Protein AF-A0A4Q3V605-F1 (afdb_monomer_lite)

pLDDT: mean 92.88, std 12.18, range [40.0, 98.81]

Secondary structure (DSSP, 8-state):
--HHHHHHHHHHHHHHGGGSTT---HHHHHHHHHHHHHHHHHH-TT-HHHHHHHHHHHHHHHHHS-HHHHHHHHHHHHHHHHHHHHH-TT-HHHHHHHHHHHHHHHHH--HHHHHHHHHHHHHHHHHH----------

Structure (mmCIF, N/CA/C/O backbone):
data_AF-A0A4Q3V605-F1
#
_entry.id   AF-A0A4Q3V605-F1
#
loop_
_atom_site.group_PDB
_atom_site.id
_atom_site.type_symbol
_atom_site.label_atom_id
_atom_site.label_alt_id
_atom_site.label_comp_id
_atom_site.label_asym_id
_atom_site.label_entity_id
_atom_site.label_seq_id
_atom_site.pdbx_PDB_ins_code
_atom_site.Cartn_x
_atom_site.Cartn_y
_atom_site.Cartn_z
_atom_site.occupancy
_atom_site.B_iso_or_equiv
_ato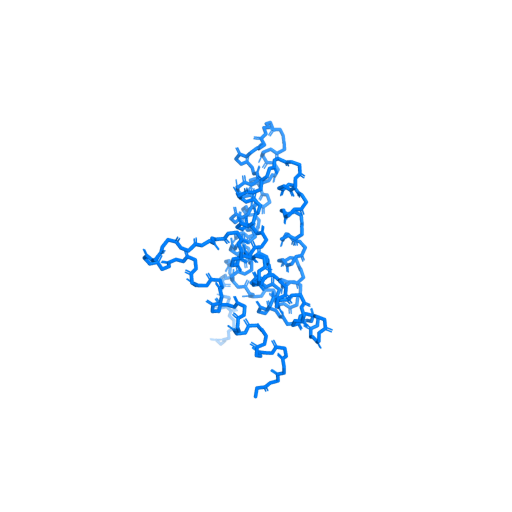m_site.auth_seq_id
_atom_site.auth_comp_id
_atom_site.auth_asym_id
_atom_site.auth_atom_id
_atom_site.pdbx_PDB_model_num
ATOM 1 N N . MET A 1 1 ? 12.444 -11.284 -19.330 1.00 84.31 1 MET A N 1
ATOM 2 C CA . MET A 1 1 ? 11.813 -10.321 -18.411 1.00 84.31 1 MET A CA 1
ATOM 3 C C . MET A 1 1 ? 11.096 -9.301 -19.269 1.00 84.31 1 MET A C 1
ATOM 5 O O . MET A 1 1 ? 11.720 -8.746 -20.164 1.00 84.31 1 MET A O 1
ATOM 9 N N . SER A 1 2 ? 9.790 -9.161 -19.087 1.00 96.75 2 SER A N 1
ATOM 10 C CA . SER A 1 2 ? 8.988 -8.126 -19.739 1.00 96.75 2 SER A CA 1
ATOM 11 C C . SER A 1 2 ? 9.250 -6.756 -19.104 1.00 96.75 2 SER A C 1
ATOM 13 O O . SER A 1 2 ? 9.810 -6.664 -18.012 1.00 96.75 2 SER A O 1
ATOM 15 N N . GLU A 1 3 ? 8.844 -5.684 -19.782 1.00 97.56 3 GLU A N 1
ATOM 16 C CA . GLU A 1 3 ? 9.129 -4.321 -19.322 1.00 97.56 3 GLU A CA 1
ATOM 17 C C . GLU A 1 3 ? 8.476 -3.993 -17.971 1.00 97.56 3 GLU A C 1
ATOM 19 O O . GLU A 1 3 ? 9.128 -3.428 -17.097 1.00 97.56 3 GLU A O 1
ATOM 24 N N . HIS A 1 4 ? 7.226 -4.418 -17.744 1.00 98.00 4 HIS A N 1
ATOM 25 C CA . HIS A 1 4 ? 6.566 -4.195 -16.453 1.00 98.00 4 HIS A CA 1
ATOM 26 C C . HIS A 1 4 ? 7.289 -4.913 -15.298 1.00 98.00 4 HIS A C 1
ATOM 28 O O . HIS A 1 4 ? 7.418 -4.354 -14.212 1.00 98.00 4 HIS A O 1
ATOM 34 N N . GLU A 1 5 ? 7.822 -6.120 -15.532 1.00 98.00 5 GLU A N 1
ATOM 35 C CA . GLU A 1 5 ? 8.593 -6.863 -14.526 1.00 98.00 5 GLU A CA 1
ATOM 36 C C . GLU A 1 5 ? 9.925 -6.177 -14.213 1.00 98.00 5 GLU A C 1
ATOM 38 O O . GLU A 1 5 ? 10.336 -6.156 -13.053 1.00 98.00 5 GLU A O 1
ATOM 43 N N . ARG A 1 6 ? 10.581 -5.598 -15.230 1.00 98.50 6 ARG A N 1
ATOM 44 C CA . ARG A 1 6 ? 11.811 -4.814 -15.061 1.00 98.50 6 ARG A CA 1
ATOM 45 C C . ARG A 1 6 ? 11.544 -3.559 -14.234 1.00 98.50 6 ARG A C 1
ATOM 47 O O . ARG A 1 6 ? 12.219 -3.341 -13.233 1.00 98.50 6 ARG A O 1
ATOM 54 N N . LEU A 1 7 ? 10.534 -2.774 -14.614 1.00 98.62 7 LEU A N 1
ATOM 55 C CA . LEU A 1 7 ? 10.136 -1.555 -13.902 1.00 98.62 7 LEU A CA 1
ATOM 56 C C . LEU A 1 7 ? 9.766 -1.846 -12.446 1.00 98.62 7 LEU A C 1
ATOM 58 O O . LEU A 1 7 ? 10.218 -1.145 -11.542 1.00 98.62 7 LEU A O 1
ATOM 62 N N . ARG A 1 8 ? 9.009 -2.922 -12.203 1.00 98.44 8 ARG A N 1
ATOM 63 C CA . ARG A 1 8 ? 8.704 -3.390 -10.849 1.00 98.44 8 ARG A CA 1
ATOM 64 C C . ARG A 1 8 ? 9.972 -3.735 -10.071 1.00 98.44 8 ARG A C 1
ATOM 66 O O . ARG A 1 8 ? 10.127 -3.268 -8.948 1.00 98.44 8 ARG A O 1
ATOM 73 N N . ALA A 1 9 ? 10.867 -4.542 -10.639 1.00 98.50 9 ALA A N 1
ATOM 74 C CA . ALA A 1 9 ? 12.103 -4.941 -9.965 1.00 98.50 9 ALA A CA 1
ATOM 75 C C . ALA A 1 9 ? 12.973 -3.724 -9.609 1.00 98.50 9 ALA A C 1
ATOM 77 O O . ALA A 1 9 ? 13.485 -3.629 -8.496 1.00 98.50 9 ALA A O 1
ATOM 78 N N . GLU A 1 10 ? 13.079 -2.755 -10.517 1.00 98.44 10 GLU A N 1
ATOM 79 C CA . GLU A 1 10 ? 13.777 -1.495 -10.261 1.00 98.44 10 GLU A CA 1
ATOM 80 C C . GLU A 1 10 ? 13.102 -0.667 -9.173 1.00 98.44 10 GLU A C 1
ATOM 82 O O . GLU A 1 10 ? 13.790 -0.089 -8.337 1.00 98.44 10 GLU A O 1
ATOM 87 N N . ALA A 1 11 ? 11.770 -0.616 -9.146 1.00 98.50 11 ALA A N 1
ATOM 88 C CA . ALA A 1 11 ? 11.046 0.077 -8.091 1.00 98.50 11 ALA A CA 1
ATOM 89 C C . ALA A 1 11 ? 11.307 -0.539 -6.713 1.00 98.50 11 ALA A C 1
ATOM 91 O O . ALA A 1 11 ? 11.535 0.197 -5.753 1.00 98.50 11 ALA A O 1
ATOM 92 N N . ILE A 1 12 ? 11.307 -1.873 -6.624 1.00 98.06 12 ILE A N 1
ATOM 93 C CA . ILE A 1 12 ? 11.593 -2.614 -5.389 1.00 98.06 12 ILE A CA 1
ATOM 94 C C . ILE A 1 12 ? 13.023 -2.328 -4.933 1.00 98.06 12 ILE A C 1
ATOM 96 O O . ILE A 1 12 ? 13.222 -1.931 -3.789 1.00 98.06 12 ILE A O 1
ATOM 100 N N . ALA A 1 13 ? 14.002 -2.404 -5.835 1.00 97.81 13 ALA A N 1
ATOM 101 C CA . ALA A 1 13 ? 15.389 -2.079 -5.512 1.00 97.81 13 ALA A CA 1
ATOM 102 C C . ALA A 1 13 ? 15.558 -0.607 -5.081 1.00 97.81 13 ALA A C 1
ATOM 104 O O . ALA A 1 13 ? 16.264 -0.309 -4.117 1.00 97.81 13 ALA A O 1
ATOM 105 N N . THR A 1 14 ? 14.893 0.338 -5.759 1.00 97.88 14 THR A N 1
ATOM 106 C CA . THR A 1 14 ? 14.881 1.759 -5.369 1.00 97.88 14 THR A CA 1
ATOM 107 C C . THR A 1 14 ? 14.273 1.944 -3.977 1.00 97.88 14 THR A C 1
ATOM 109 O O . THR A 1 14 ? 14.812 2.713 -3.181 1.00 97.88 14 THR A O 1
ATOM 112 N N . TYR A 1 15 ? 13.180 1.242 -3.673 1.00 96.06 15 TYR A N 1
ATOM 113 C CA . TYR A 1 15 ? 12.574 1.224 -2.347 1.00 96.06 15 TYR A CA 1
ATOM 114 C C . TYR A 1 15 ? 13.568 0.674 -1.318 1.00 96.06 15 TYR A C 1
ATOM 116 O O . TYR A 1 15 ? 13.954 1.411 -0.420 1.00 96.06 15 TYR A O 1
ATOM 124 N N . GLU A 1 16 ? 14.089 -0.541 -1.483 1.00 95.62 16 GLU A N 1
ATOM 125 C CA . GLU A 1 16 ? 15.011 -1.195 -0.537 1.00 95.62 16 GLU A CA 1
ATOM 126 C C . GLU A 1 16 ? 16.218 -0.325 -0.158 1.00 95.62 16 GLU A C 1
ATOM 128 O O . GLU A 1 16 ? 16.665 -0.334 0.993 1.00 95.62 16 GLU A O 1
ATOM 133 N N . ARG A 1 17 ? 16.687 0.526 -1.079 1.00 95.44 17 ARG A N 1
ATOM 134 C CA . ARG A 1 17 ? 17.755 1.493 -0.800 1.00 95.44 17 ARG A CA 1
ATOM 135 C C . ARG A 1 17 ? 17.445 2.455 0.346 1.00 95.44 17 ARG A C 1
ATOM 137 O O . ARG A 1 17 ? 18.386 2.943 0.951 1.00 95.44 17 ARG A O 1
ATOM 144 N N . MET A 1 18 ? 16.190 2.735 0.708 1.00 92.75 18 MET A N 1
ATOM 145 C CA . MET A 1 18 ? 15.900 3.653 1.826 1.00 92.75 18 MET A CA 1
ATOM 146 C C . MET A 1 18 ? 16.321 3.101 3.204 1.00 92.75 18 MET A C 1
ATOM 148 O O . MET A 1 18 ? 16.363 3.868 4.180 1.00 92.75 18 MET A O 1
ATOM 152 N N . TRP A 1 19 ? 16.597 1.795 3.286 1.00 90.81 19 TRP A N 1
ATOM 153 C CA . TRP A 1 19 ? 17.002 1.066 4.491 1.00 90.81 19 TRP A CA 1
ATO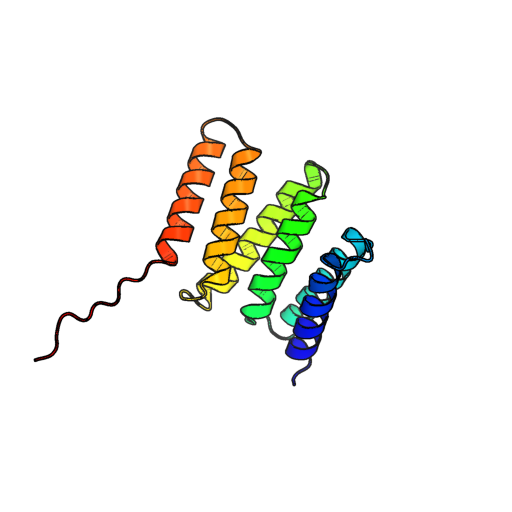M 154 C C . TRP A 1 19 ? 18.518 0.861 4.590 1.00 90.81 19 TRP A C 1
ATOM 156 O O . TRP A 1 19 ? 18.973 0.210 5.526 1.00 90.81 19 TRP A O 1
ATOM 166 N N . THR A 1 20 ? 19.303 1.423 3.668 1.00 92.06 20 THR A N 1
ATOM 167 C CA . THR A 1 20 ? 20.768 1.362 3.731 1.00 92.06 20 THR A CA 1
ATOM 168 C C . THR A 1 20 ? 21.330 2.305 4.796 1.00 92.06 20 THR A C 1
ATOM 170 O O . THR A 1 20 ? 20.701 3.295 5.189 1.00 92.06 20 THR A O 1
ATOM 173 N N . ASP A 1 21 ? 22.564 2.032 5.224 1.00 84.88 21 ASP A N 1
ATOM 174 C CA . ASP A 1 21 ? 23.285 2.842 6.216 1.00 84.88 21 ASP A CA 1
ATOM 175 C C . ASP A 1 21 ? 23.660 4.251 5.709 1.00 84.88 21 ASP A C 1
ATOM 177 O O . ASP A 1 21 ? 24.007 5.134 6.495 1.00 84.88 21 ASP A O 1
ATOM 181 N N . GLU A 1 22 ? 23.526 4.507 4.405 1.00 83.50 22 GLU A N 1
ATOM 182 C CA . GLU A 1 22 ? 23.952 5.743 3.732 1.00 83.50 22 GLU A CA 1
ATOM 183 C C . GLU A 1 22 ? 23.020 6.952 3.963 1.00 83.50 22 GLU A C 1
ATOM 185 O O . GLU A 1 22 ? 23.212 8.000 3.352 1.00 83.50 22 GLU A O 1
ATOM 190 N N . LYS A 1 23 ? 22.012 6.838 4.845 1.00 85.44 23 LYS A N 1
ATOM 191 C CA . LYS A 1 23 ? 20.998 7.882 5.132 1.00 85.44 23 LYS A CA 1
ATOM 192 C C . LYS A 1 23 ? 20.493 8.595 3.858 1.00 85.44 23 LYS A C 1
ATOM 194 O O . LYS A 1 23 ? 20.585 9.822 3.763 1.00 85.44 23 LYS A O 1
ATOM 199 N N . PRO A 1 24 ? 19.954 7.858 2.875 1.00 88.88 24 PRO A N 1
ATOM 200 C CA . PRO A 1 24 ? 19.560 8.445 1.602 1.00 88.88 24 PRO A CA 1
ATOM 201 C C . PRO A 1 24 ? 18.359 9.385 1.744 1.00 88.88 24 PRO A C 1
ATOM 203 O O . PRO A 1 24 ? 17.607 9.339 2.724 1.00 88.88 24 PRO A O 1
ATOM 206 N N . ASP A 1 25 ? 18.123 10.190 0.707 1.00 94.12 25 ASP A N 1
ATOM 207 C CA . ASP A 1 25 ? 16.878 10.943 0.559 1.00 94.12 25 ASP A CA 1
ATOM 208 C C . ASP A 1 25 ? 15.703 9.978 0.329 1.00 94.12 25 ASP A C 1
ATOM 210 O O . ASP A 1 25 ? 15.396 9.553 -0.789 1.00 94.12 25 ASP A O 1
ATOM 214 N N . ARG A 1 26 ? 15.049 9.617 1.434 1.00 94.50 26 ARG A N 1
ATOM 215 C CA . ARG A 1 26 ? 13.926 8.678 1.459 1.00 94.50 26 ARG A CA 1
ATOM 216 C C . ARG A 1 26 ? 12.716 9.184 0.678 1.00 94.50 26 ARG A C 1
ATOM 218 O O . ARG A 1 26 ? 12.006 8.371 0.098 1.00 94.50 26 ARG A O 1
ATOM 225 N N . ASP A 1 27 ? 12.474 10.494 0.650 1.00 94.50 27 ASP A N 1
ATOM 226 C CA . ASP A 1 27 ? 11.322 11.052 -0.066 1.00 94.50 27 ASP A CA 1
ATOM 227 C C . ASP A 1 27 ? 11.519 10.966 -1.575 1.00 94.50 27 ASP A C 1
ATOM 229 O O . ASP A 1 27 ? 10.589 10.601 -2.300 1.00 94.50 27 ASP A O 1
ATOM 233 N N . ARG A 1 28 ? 12.742 11.236 -2.043 1.00 96.00 28 ARG A N 1
ATOM 234 C CA . ARG A 1 28 ? 13.111 11.031 -3.444 1.00 96.00 28 ARG A CA 1
ATOM 235 C C . ARG A 1 28 ? 12.963 9.568 -3.853 1.00 96.00 28 ARG A C 1
ATOM 237 O O . ARG A 1 28 ? 12.327 9.299 -4.869 1.00 96.00 28 ARG A O 1
ATOM 244 N N . LEU A 1 29 ? 13.519 8.638 -3.073 1.00 97.88 29 LEU A N 1
ATOM 245 C CA . LEU A 1 29 ? 13.459 7.205 -3.386 1.00 97.88 29 LEU A CA 1
ATOM 246 C C . LEU A 1 29 ? 12.016 6.686 -3.435 1.00 97.88 29 LEU A C 1
ATOM 248 O O . LEU A 1 29 ? 11.661 5.960 -4.359 1.00 97.88 29 LEU A O 1
ATOM 252 N N . LEU A 1 30 ? 11.158 7.106 -2.499 1.00 97.88 30 LEU A N 1
ATOM 253 C CA . LEU A 1 30 ? 9.743 6.727 -2.511 1.00 97.88 30 LEU A CA 1
ATOM 254 C C . LEU A 1 30 ? 9.013 7.228 -3.761 1.00 97.88 30 LEU A C 1
ATOM 256 O O . LEU A 1 30 ? 8.275 6.462 -4.373 1.00 97.88 30 LEU A O 1
ATOM 260 N N . ARG A 1 31 ? 9.217 8.493 -4.153 1.00 97.62 31 ARG A N 1
ATOM 261 C CA . ARG A 1 31 ? 8.604 9.053 -5.372 1.00 97.62 31 ARG A CA 1
ATOM 262 C C . ARG A 1 31 ? 9.097 8.334 -6.622 1.00 97.62 31 ARG A C 1
ATOM 264 O O . ARG A 1 31 ? 8.318 8.059 -7.524 1.00 97.62 31 ARG A O 1
ATOM 271 N N . GLU A 1 32 ? 10.383 8.012 -6.669 1.00 98.31 32 GLU A N 1
ATOM 272 C CA . GLU A 1 32 ? 10.970 7.285 -7.788 1.00 98.31 32 GLU A CA 1
ATOM 273 C C . GLU A 1 32 ? 10.415 5.853 -7.897 1.00 98.31 32 GLU A C 1
ATOM 275 O O . GLU A 1 32 ? 10.064 5.419 -8.995 1.00 98.31 32 GLU A O 1
ATOM 280 N N . ALA A 1 33 ? 10.299 5.130 -6.778 1.00 98.62 33 ALA A N 1
ATOM 281 C CA . ALA A 1 33 ? 9.704 3.795 -6.750 1.00 98.62 33 ALA A CA 1
ATOM 282 C C . ALA A 1 33 ? 8.222 3.826 -7.162 1.00 98.62 33 ALA A C 1
ATOM 284 O O . ALA A 1 33 ? 7.780 2.994 -7.950 1.00 98.62 33 ALA A O 1
ATOM 285 N N . GLU A 1 34 ? 7.462 4.811 -6.682 1.00 98.56 34 GLU A N 1
ATOM 286 C CA . GLU A 1 34 ? 6.059 5.003 -7.058 1.00 98.56 34 GLU A CA 1
ATOM 287 C C . GLU A 1 34 ? 5.885 5.239 -8.559 1.00 98.56 34 GLU A C 1
ATOM 289 O O . GLU A 1 34 ? 5.037 4.589 -9.165 1.00 98.56 34 GLU A O 1
ATOM 294 N N . THR A 1 35 ? 6.692 6.119 -9.164 1.00 98.69 35 THR A N 1
ATOM 295 C CA . THR A 1 35 ? 6.643 6.376 -10.611 1.00 98.69 35 THR A CA 1
ATOM 296 C C . THR A 1 35 ? 6.857 5.088 -11.400 1.00 98.69 35 THR A C 1
ATOM 298 O O . THR A 1 35 ? 6.048 4.758 -12.263 1.00 98.69 35 THR A O 1
ATOM 301 N N . LYS A 1 36 ? 7.884 4.304 -11.052 1.00 98.75 36 LYS A N 1
ATOM 302 C CA . LYS A 1 36 ? 8.162 3.033 -11.734 1.00 98.75 36 LYS A CA 1
ATOM 303 C C . LYS A 1 36 ? 7.038 2.009 -11.559 1.00 98.75 36 LYS A C 1
ATOM 305 O O . LYS A 1 36 ? 6.690 1.315 -12.509 1.00 98.75 36 LYS A O 1
ATOM 310 N N . LEU A 1 37 ? 6.434 1.923 -10.371 1.00 98.75 37 LEU A N 1
ATOM 311 C CA . LEU A 1 37 ? 5.280 1.045 -10.134 1.00 98.75 37 LEU A CA 1
ATOM 312 C C . LEU A 1 37 ? 4.046 1.509 -10.914 1.00 98.75 37 LEU A C 1
ATOM 314 O O . LEU A 1 37 ? 3.298 0.678 -11.420 1.00 98.75 37 LEU A O 1
ATOM 318 N N . ALA A 1 38 ? 3.830 2.819 -11.040 1.00 98.56 38 ALA A N 1
ATOM 319 C CA . ALA A 1 38 ? 2.749 3.365 -11.852 1.00 98.56 38 ALA A CA 1
ATOM 320 C C . ALA A 1 38 ? 2.942 3.039 -13.342 1.00 98.56 38 ALA A C 1
ATOM 322 O O . ALA A 1 38 ? 1.988 2.625 -13.997 1.00 98.56 38 ALA A O 1
ATOM 323 N N . GLU A 1 39 ? 4.166 3.152 -13.859 1.00 98.69 39 GLU A N 1
ATOM 324 C CA . GLU A 1 39 ? 4.513 2.753 -15.228 1.00 98.69 39 GLU A CA 1
ATOM 325 C C . GLU A 1 39 ? 4.349 1.240 -15.441 1.00 98.69 39 GLU A C 1
ATOM 327 O O . GLU A 1 39 ? 3.743 0.815 -16.426 1.00 98.69 39 GLU A O 1
ATOM 332 N N . ALA A 1 40 ? 4.797 0.414 -14.487 1.00 98.69 40 ALA A N 1
ATOM 333 C CA . ALA A 1 40 ? 4.595 -1.033 -14.531 1.00 98.69 40 ALA A CA 1
ATOM 334 C C . ALA A 1 40 ? 3.101 -1.396 -14.584 1.00 98.69 40 ALA A C 1
ATOM 336 O O . ALA A 1 40 ? 2.692 -2.217 -15.405 1.00 98.69 40 ALA A O 1
ATOM 337 N N . LEU A 1 41 ? 2.269 -0.742 -13.767 1.00 98.44 41 LEU A N 1
ATOM 338 C CA . LEU A 1 41 ? 0.818 -0.948 -13.749 1.00 98.44 41 LEU A CA 1
ATOM 339 C C . LEU A 1 41 ? 0.113 -0.389 -14.990 1.00 98.44 41 LEU A C 1
ATOM 341 O O . LEU A 1 41 ? -0.937 -0.899 -15.363 1.00 98.44 41 LEU A O 1
ATOM 345 N N . ALA A 1 42 ? 0.666 0.624 -15.656 1.00 98.50 42 ALA A N 1
ATOM 346 C CA . ALA A 1 42 ? 0.135 1.087 -16.937 1.00 98.50 42 ALA A CA 1
ATOM 347 C C . ALA A 1 42 ? 0.316 0.029 -18.041 1.00 98.50 42 ALA A C 1
ATOM 349 O O . ALA A 1 42 ? -0.547 -0.116 -18.905 1.00 98.50 42 ALA A O 1
ATOM 350 N N . LEU A 1 43 ? 1.413 -0.734 -17.990 1.00 98.50 43 LEU A N 1
ATOM 351 C CA . LEU A 1 43 ? 1.692 -1.839 -18.912 1.00 98.50 43 LEU A CA 1
ATOM 352 C C . LEU A 1 43 ? 0.980 -3.141 -18.515 1.00 98.50 43 LEU A C 1
ATOM 354 O O . LEU A 1 43 ? 0.589 -3.919 -19.382 1.00 98.50 43 LEU A O 1
ATOM 358 N N . SER A 1 44 ? 0.829 -3.387 -17.212 1.00 98.19 44 SER A N 1
ATOM 359 C CA . SER A 1 44 ? 0.205 -4.587 -16.648 1.00 98.19 44 SER A CA 1
ATOM 360 C C . SER A 1 44 ? -0.660 -4.227 -15.428 1.00 98.19 44 SER A C 1
ATOM 362 O O . SER A 1 44 ? -0.213 -4.353 -14.285 1.00 98.19 44 SER A O 1
ATOM 364 N N . PRO A 1 45 ? -1.918 -3.786 -15.636 1.00 97.88 45 PRO A N 1
ATOM 365 C CA . PRO A 1 45 ? -2.779 -3.289 -14.552 1.00 97.88 45 PRO A CA 1
ATOM 366 C C . PRO A 1 45 ? -3.099 -4.314 -13.461 1.00 97.88 45 PRO A C 1
ATOM 368 O O . PRO A 1 45 ? -3.401 -3.940 -12.331 1.00 97.88 45 PRO A O 1
ATOM 371 N N . ASN A 1 46 ? -3.016 -5.603 -13.799 1.00 98.06 46 ASN A N 1
ATOM 372 C CA . ASN A 1 46 ? -3.327 -6.716 -12.904 1.00 98.06 46 ASN A CA 1
ATOM 373 C C . ASN A 1 46 ? -2.073 -7.362 -12.293 1.00 98.06 46 ASN A C 1
ATOM 375 O O . ASN A 1 46 ? -2.160 -8.461 -11.744 1.00 98.06 46 ASN A O 1
ATOM 379 N N . ASP A 1 47 ? -0.902 -6.724 -12.392 1.00 98.19 47 ASP A N 1
ATOM 380 C CA . ASP A 1 47 ? 0.300 -7.210 -11.719 1.00 98.19 47 ASP A CA 1
ATOM 381 C C . ASP A 1 47 ? 0.178 -7.038 -10.196 1.00 98.19 47 ASP A C 1
ATOM 383 O O . ASP A 1 47 ? 0.439 -5.970 -9.632 1.00 98.19 47 ASP A O 1
ATOM 387 N N . VAL A 1 48 ? -0.215 -8.126 -9.529 1.00 98.38 48 VAL A N 1
ATOM 388 C CA . VAL A 1 48 ? -0.430 -8.194 -8.078 1.00 98.38 48 VAL A CA 1
ATOM 389 C C . VAL A 1 48 ? 0.793 -7.709 -7.301 1.00 98.38 48 VAL A C 1
ATOM 391 O O . VAL A 1 48 ? 0.641 -7.005 -6.306 1.00 98.38 48 VAL A O 1
ATOM 394 N N . GLU A 1 49 ? 2.004 -8.032 -7.752 1.00 98.19 49 GLU A N 1
ATOM 395 C CA . GLU A 1 49 ? 3.232 -7.664 -7.043 1.00 98.19 49 GLU A CA 1
ATOM 396 C C . GLU A 1 49 ? 3.468 -6.147 -7.079 1.00 98.19 49 GLU A C 1
ATOM 398 O O . GLU A 1 49 ? 3.807 -5.542 -6.057 1.00 98.19 49 GLU A O 1
ATOM 403 N N . SER A 1 50 ? 3.223 -5.519 -8.236 1.00 98.62 50 SER A N 1
ATOM 404 C CA . SER A 1 50 ? 3.285 -4.061 -8.391 1.00 98.62 50 SER A CA 1
ATOM 405 C C . SER A 1 50 ? 2.186 -3.355 -7.596 1.00 98.62 50 SER A C 1
ATOM 407 O O . SER A 1 50 ? 2.432 -2.298 -7.014 1.00 98.62 50 SER A O 1
ATOM 409 N N . LEU A 1 51 ? 0.982 -3.931 -7.511 1.00 98.81 51 LEU A N 1
ATOM 410 C CA . LEU A 1 51 ? -0.089 -3.398 -6.663 1.00 98.81 51 LEU A CA 1
ATOM 411 C C . LEU A 1 51 ? 0.304 -3.441 -5.178 1.00 98.81 51 LEU A C 1
ATOM 413 O O . LEU A 1 51 ? 0.175 -2.431 -4.486 1.00 98.81 51 LEU A O 1
ATOM 417 N N . VAL A 1 52 ? 0.836 -4.568 -4.689 1.00 98.69 52 VAL A N 1
ATOM 418 C CA . VAL A 1 52 ? 1.285 -4.696 -3.291 1.00 98.69 52 VAL A CA 1
ATOM 419 C C . VAL A 1 52 ? 2.382 -3.682 -2.975 1.00 98.69 52 VAL A C 1
ATOM 421 O O . VAL A 1 52 ? 2.248 -2.923 -2.013 1.00 98.69 52 VAL A O 1
ATOM 424 N N . HIS A 1 53 ? 3.426 -3.603 -3.800 1.00 98.69 53 HIS A N 1
ATOM 425 C CA . HIS A 1 53 ? 4.513 -2.645 -3.591 1.00 98.69 53 HIS A CA 1
ATOM 426 C C . HIS A 1 53 ? 4.056 -1.192 -3.741 1.00 98.69 53 HIS A C 1
ATOM 428 O O . HIS A 1 53 ? 4.502 -0.332 -2.982 1.00 98.69 53 HIS A O 1
ATOM 434 N N . GLY A 1 54 ? 3.106 -0.913 -4.637 1.00 98.75 54 GLY A N 1
ATOM 435 C CA . GLY A 1 54 ? 2.478 0.402 -4.753 1.00 98.75 54 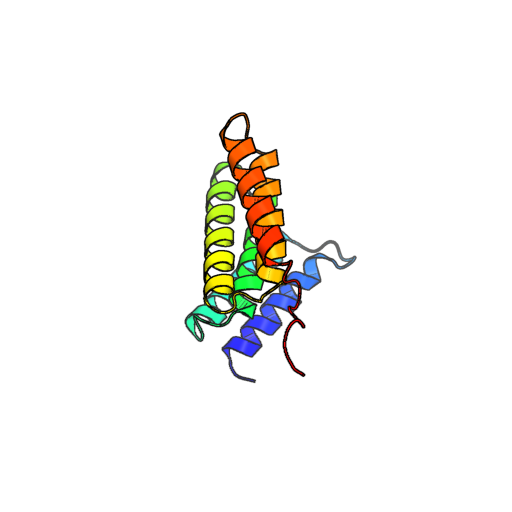GLY A CA 1
ATOM 436 C C . GLY A 1 54 ? 1.792 0.816 -3.453 1.00 98.75 54 GLY A C 1
ATOM 437 O O . GLY A 1 54 ? 2.004 1.928 -2.970 1.00 98.75 54 GLY A O 1
ATOM 438 N N . GLY A 1 55 ? 1.038 -0.097 -2.834 1.00 98.62 55 GLY A N 1
ATOM 439 C CA . GLY A 1 55 ? 0.430 0.135 -1.523 1.00 98.62 55 GLY A CA 1
ATOM 440 C C . GLY A 1 55 ? 1.464 0.402 -0.422 1.00 98.62 55 GLY A C 1
ATOM 441 O O . GLY A 1 55 ? 1.276 1.309 0.396 1.00 98.62 55 GLY A O 1
ATOM 442 N N . ILE A 1 56 ? 2.579 -0.337 -0.419 1.00 98.38 56 ILE A N 1
ATOM 443 C CA . ILE A 1 56 ? 3.664 -0.175 0.561 1.00 98.38 56 ILE A CA 1
ATOM 444 C C . ILE A 1 56 ? 4.308 1.207 0.412 1.00 98.38 56 ILE A C 1
ATOM 446 O O . ILE A 1 56 ? 4.364 1.972 1.379 1.00 98.38 56 ILE A O 1
ATOM 450 N N . VAL A 1 57 ? 4.740 1.561 -0.801 1.00 98.44 57 VAL A N 1
ATOM 451 C CA . VAL A 1 57 ? 5.388 2.848 -1.095 1.00 98.44 57 VAL A CA 1
ATOM 452 C C . VAL A 1 57 ? 4.473 4.014 -0.721 1.00 98.44 57 VAL A C 1
ATOM 454 O O . VAL A 1 57 ? 4.901 4.924 -0.010 1.00 98.44 57 VAL A O 1
ATOM 457 N N . LEU A 1 58 ? 3.194 3.963 -1.103 1.00 98.62 58 LEU A N 1
ATOM 458 C CA . LEU A 1 58 ? 2.207 4.988 -0.746 1.00 98.62 58 LEU A CA 1
ATOM 459 C C . LEU A 1 58 ? 2.007 5.107 0.771 1.00 98.62 58 LEU A C 1
ATOM 461 O O . LEU A 1 58 ? 1.907 6.219 1.290 1.00 98.62 58 LEU A O 1
ATOM 465 N N . THR A 1 59 ? 2.013 3.987 1.501 1.00 98.00 59 THR A N 1
ATOM 466 C CA . THR A 1 59 ? 1.926 3.984 2.971 1.00 98.00 59 THR A CA 1
ATOM 467 C C . THR A 1 59 ? 3.127 4.702 3.594 1.00 98.00 59 THR A C 1
ATOM 469 O O . THR A 1 59 ? 2.957 5.584 4.439 1.00 98.00 59 THR A O 1
ATOM 472 N N . TYR A 1 60 ? 4.345 4.405 3.135 1.00 97.31 60 TYR A N 1
ATOM 473 C CA . TYR A 1 60 ? 5.551 5.094 3.603 1.00 97.31 60 TYR A CA 1
ATOM 474 C C . TYR A 1 60 ? 5.572 6.576 3.233 1.00 97.31 60 TYR A C 1
ATOM 476 O O . TYR A 1 60 ? 5.953 7.401 4.068 1.00 97.31 60 TYR A O 1
ATOM 484 N N . ARG A 1 61 ? 5.110 6.941 2.031 1.00 97.25 61 ARG A N 1
ATOM 485 C CA . ARG A 1 61 ? 4.922 8.350 1.656 1.00 97.25 61 ARG A CA 1
ATOM 486 C C . ARG A 1 61 ? 3.946 9.039 2.606 1.00 97.25 61 ARG A C 1
ATOM 488 O O . ARG A 1 61 ? 4.242 10.121 3.104 1.00 97.25 61 ARG A O 1
ATOM 495 N N . ALA A 1 62 ? 2.821 8.402 2.923 1.00 96.81 62 ALA A N 1
ATOM 496 C CA . ALA A 1 62 ? 1.802 8.958 3.809 1.00 96.81 62 ALA A CA 1
ATOM 497 C C . ALA A 1 62 ? 2.335 9.226 5.225 1.00 96.81 62 ALA A C 1
ATOM 499 O O . ALA A 1 62 ? 1.997 10.245 5.827 1.00 96.81 62 ALA A O 1
ATOM 500 N N . HIS A 1 63 ? 3.206 8.360 5.748 1.00 94.38 63 HIS A N 1
ATOM 501 C CA . HIS A 1 63 ? 3.859 8.567 7.046 1.00 94.38 63 HIS A CA 1
ATOM 502 C C . HIS A 1 63 ? 4.765 9.799 7.097 1.00 94.38 63 HIS A C 1
ATOM 504 O O . HIS A 1 63 ? 4.996 10.339 8.178 1.00 94.38 63 HIS A O 1
ATOM 510 N N . ARG A 1 64 ? 5.274 10.231 5.944 1.00 93.06 64 ARG A N 1
ATOM 511 C CA . ARG A 1 64 ? 6.207 11.355 5.807 1.00 93.06 64 ARG A CA 1
ATOM 512 C C . ARG A 1 64 ? 5.523 12.634 5.322 1.00 93.06 64 ARG A C 1
ATOM 514 O O . ARG A 1 64 ? 6.093 13.714 5.433 1.00 93.06 64 ARG A O 1
ATOM 521 N N . ALA A 1 65 ? 4.304 12.517 4.807 1.00 94.25 65 ALA A N 1
ATOM 522 C CA . ALA A 1 65 ? 3.545 13.618 4.247 1.00 94.25 65 ALA A CA 1
ATOM 523 C C . ALA A 1 65 ? 2.879 14.497 5.318 1.00 94.25 65 ALA A C 1
ATOM 525 O O . ALA A 1 65 ? 2.557 14.064 6.431 1.00 94.25 65 ALA A O 1
ATOM 526 N N . ALA A 1 66 ? 2.592 15.742 4.938 1.00 92.75 66 ALA A N 1
ATOM 527 C CA . ALA A 1 66 ? 1.738 16.626 5.721 1.00 92.75 66 ALA A CA 1
ATOM 528 C C . ALA A 1 66 ? 0.314 16.053 5.847 1.00 92.75 66 ALA A C 1
ATOM 530 O O . ALA A 1 66 ? -0.136 15.256 5.021 1.00 92.75 66 ALA A O 1
ATOM 531 N N . VAL A 1 67 ? -0.432 16.504 6.863 1.00 88.19 67 VAL A N 1
ATOM 532 C CA . VAL A 1 67 ? -1.778 15.991 7.196 1.00 88.19 67 VAL A CA 1
ATOM 533 C C . VAL A 1 67 ? -2.710 15.935 5.978 1.00 88.19 67 VAL A C 1
ATOM 535 O O . VAL A 1 67 ? -3.412 14.939 5.813 1.00 88.19 67 VAL A O 1
ATOM 538 N N . GLN A 1 68 ? -2.698 16.978 5.141 1.00 87.44 68 GLN A N 1
ATOM 539 C CA . GLN A 1 68 ? -3.592 17.104 3.985 1.00 87.44 68 GLN A CA 1
ATOM 540 C C . GLN A 1 68 ? -3.320 16.033 2.917 1.00 87.44 68 GLN A C 1
ATOM 542 O O . GLN A 1 68 ? -4.247 15.380 2.447 1.00 87.44 68 GLN A O 1
ATOM 547 N N . GLU A 1 69 ? -2.050 15.801 2.578 1.00 94.12 69 GLU A N 1
ATOM 548 C CA . GLU A 1 69 ? -1.651 14.823 1.556 1.00 94.12 69 GLU A CA 1
ATOM 549 C C . GLU A 1 69 ? -1.729 13.381 2.088 1.00 94.12 69 GLU A C 1
ATOM 551 O O . GLU A 1 69 ? -2.153 12.465 1.383 1.00 94.12 69 GLU A O 1
ATOM 556 N N . ARG A 1 70 ? -1.403 13.176 3.369 1.00 94.94 70 ARG A N 1
ATOM 557 C CA . ARG A 1 70 ? -1.377 11.859 4.021 1.00 94.94 70 ARG A CA 1
ATOM 558 C C . ARG A 1 70 ? -2.676 11.067 3.859 1.00 94.94 70 ARG A C 1
ATOM 560 O O . ARG A 1 70 ? -2.629 9.871 3.587 1.00 94.94 70 ARG A O 1
ATOM 567 N N . ASN A 1 71 ? -3.834 11.709 4.010 1.00 92.25 71 ASN A N 1
ATOM 568 C CA . ASN A 1 71 ? -5.119 11.016 3.884 1.00 92.25 71 ASN A CA 1
ATOM 569 C C . ASN A 1 71 ? -5.387 10.527 2.454 1.00 92.25 71 ASN A C 1
ATOM 571 O O . ASN A 1 71 ? -5.965 9.454 2.284 1.00 92.25 71 ASN A O 1
ATOM 575 N N . ALA A 1 72 ? -4.967 11.289 1.441 1.00 95.88 72 ALA A N 1
ATOM 576 C CA . ALA A 1 72 ? -5.090 10.883 0.044 1.00 95.88 72 ALA A CA 1
ATOM 577 C C . ALA A 1 72 ? -4.168 9.695 -0.263 1.00 95.88 72 ALA A C 1
ATOM 579 O O . ALA A 1 72 ? -4.612 8.712 -0.850 1.00 95.88 72 ALA A O 1
ATOM 580 N N . LEU A 1 73 ? -2.925 9.741 0.223 1.00 98.06 73 LEU A N 1
ATOM 581 C CA . LEU A 1 73 ? -1.958 8.653 0.057 1.00 98.06 73 LEU A CA 1
ATOM 582 C C . LEU A 1 73 ? -2.416 7.356 0.733 1.00 98.06 73 LEU A C 1
ATOM 584 O O . LEU A 1 73 ? -2.299 6.285 0.147 1.00 98.06 73 LEU A O 1
ATOM 588 N N . PHE A 1 74 ? -2.997 7.442 1.933 1.00 97.12 74 PHE A N 1
ATOM 589 C CA . PHE A 1 74 ? -3.573 6.273 2.594 1.00 97.12 74 PHE A CA 1
ATOM 590 C C . PHE A 1 74 ? -4.734 5.660 1.806 1.00 97.12 74 PHE A C 1
ATOM 592 O O . PHE A 1 74 ? -4.779 4.443 1.662 1.00 97.12 74 PHE A O 1
ATOM 599 N N . ARG A 1 75 ? -5.644 6.473 1.257 1.00 96.31 75 ARG A N 1
ATOM 600 C CA . ARG A 1 75 ? -6.737 5.960 0.412 1.00 96.31 75 ARG A CA 1
ATOM 601 C C . ARG A 1 75 ? -6.205 5.284 -0.849 1.00 96.31 75 ARG A C 1
ATOM 603 O O . ARG A 1 75 ? -6.617 4.171 -1.152 1.00 96.31 75 ARG A O 1
ATOM 610 N N . ALA A 1 76 ? -5.235 5.905 -1.517 1.00 98.25 76 ALA A N 1
ATOM 611 C CA . ALA A 1 76 ? -4.591 5.313 -2.683 1.00 98.25 76 ALA A CA 1
ATOM 612 C C . ALA A 1 76 ? -3.909 3.975 -2.338 1.00 98.25 76 ALA A C 1
ATOM 614 O O . ALA A 1 76 ? -4.016 3.016 -3.097 1.00 98.25 76 ALA A O 1
ATOM 615 N N . ALA A 1 77 ? -3.258 3.865 -1.174 1.00 98.62 77 ALA A N 1
ATOM 616 C CA . ALA A 1 77 ? -2.676 2.604 -0.717 1.00 98.62 77 ALA A CA 1
ATOM 617 C C . ALA A 1 77 ? -3.744 1.517 -0.478 1.00 98.62 77 ALA A C 1
ATOM 619 O O . ALA A 1 77 ? -3.554 0.372 -0.887 1.00 98.62 77 ALA A O 1
ATOM 620 N N . GLU A 1 78 ? -4.883 1.869 0.128 1.00 98.19 78 GLU A N 1
ATOM 621 C CA . GLU A 1 78 ? -6.013 0.944 0.321 1.00 98.19 78 GLU A CA 1
ATOM 622 C C . GLU A 1 78 ? -6.573 0.438 -1.003 1.00 98.19 78 GLU A C 1
ATOM 624 O O . GLU A 1 78 ? -6.825 -0.756 -1.130 1.00 98.19 78 GLU A O 1
ATOM 629 N N . GLU A 1 79 ? -6.715 1.308 -2.003 1.00 98.44 79 GLU A N 1
ATOM 630 C CA . GLU A 1 79 ? -7.163 0.920 -3.343 1.00 98.44 79 GLU A CA 1
ATOM 631 C C . GLU A 1 79 ? -6.214 -0.096 -3.987 1.00 98.44 79 GLU A C 1
ATOM 633 O O . GLU A 1 79 ? -6.671 -1.064 -4.598 1.00 98.44 79 GLU A O 1
ATOM 638 N N . LYS A 1 80 ? -4.896 0.074 -3.817 1.00 98.62 80 LYS A N 1
ATOM 639 C CA . LYS A 1 80 ? -3.904 -0.881 -4.330 1.00 98.62 80 LYS A CA 1
ATOM 640 C C . LYS A 1 80 ? -4.011 -2.241 -3.647 1.00 98.62 80 LYS A C 1
ATOM 642 O O . LYS A 1 80 ? -4.050 -3.259 -4.336 1.00 98.62 80 LYS A O 1
ATOM 647 N N . TYR A 1 81 ? -4.129 -2.279 -2.320 1.00 98.62 81 TYR A N 1
ATOM 648 C CA . TYR A 1 81 ? -4.323 -3.542 -1.603 1.00 98.62 81 TYR A CA 1
ATOM 649 C C . TYR A 1 81 ? -5.678 -4.192 -1.912 1.00 98.62 81 TYR A C 1
ATOM 651 O O . TYR A 1 81 ? -5.753 -5.413 -2.056 1.00 98.62 81 TYR A O 1
ATOM 659 N N . ALA A 1 82 ? -6.741 -3.401 -2.071 1.00 98.38 82 ALA A N 1
ATOM 660 C CA . ALA A 1 82 ? -8.058 -3.891 -2.467 1.00 98.38 82 ALA A CA 1
ATOM 661 C C . ALA A 1 82 ? -8.014 -4.568 -3.842 1.00 98.38 82 ALA A C 1
ATOM 663 O O . ALA A 1 82 ? -8.522 -5.674 -3.998 1.00 98.38 82 ALA A O 1
ATOM 664 N N . GLN A 1 83 ? -7.350 -3.948 -4.819 1.00 98.50 83 GLN A N 1
ATOM 665 C CA . GLN A 1 83 ? -7.163 -4.545 -6.142 1.00 98.50 83 GLN A CA 1
ATOM 666 C C . GLN A 1 83 ? -6.297 -5.810 -6.076 1.00 98.50 83 GLN A C 1
ATOM 668 O O . GLN A 1 83 ? -6.689 -6.842 -6.617 1.00 98.50 83 GLN A O 1
ATOM 673 N N . ALA A 1 84 ? -5.166 -5.771 -5.361 1.00 98.50 84 ALA A N 1
ATOM 674 C CA . ALA A 1 84 ? -4.281 -6.928 -5.212 1.00 98.50 84 ALA A CA 1
ATOM 675 C C . ALA A 1 84 ? -5.009 -8.138 -4.606 1.00 98.50 84 ALA A C 1
ATOM 677 O O . ALA A 1 84 ? -4.881 -9.252 -5.103 1.00 98.50 84 ALA A O 1
ATOM 678 N N . THR A 1 85 ? -5.809 -7.914 -3.562 1.00 97.56 85 THR A N 1
ATOM 679 C CA . THR A 1 85 ? -6.570 -8.971 -2.878 1.00 97.56 85 THR A CA 1
ATOM 680 C C . THR A 1 85 ? -7.800 -9.445 -3.652 1.00 97.56 85 THR A C 1
ATOM 682 O O . THR A 1 85 ? -8.245 -10.572 -3.448 1.00 97.56 85 THR A O 1
ATOM 685 N N . ALA A 1 86 ? -8.353 -8.621 -4.544 1.00 97.81 86 ALA A N 1
ATOM 686 C CA . ALA A 1 86 ? -9.401 -9.048 -5.467 1.00 97.81 86 ALA A CA 1
ATOM 687 C C . ALA A 1 86 ? -8.849 -9.979 -6.560 1.00 97.81 86 ALA A C 1
ATOM 689 O O . ALA A 1 86 ? -9.512 -10.944 -6.933 1.00 97.81 86 ALA A O 1
ATOM 690 N N . LEU A 1 87 ? -7.636 -9.700 -7.047 1.00 98.06 87 LEU A N 1
ATOM 691 C CA . LEU A 1 87 ? -6.937 -10.514 -8.045 1.00 98.06 87 LEU A CA 1
ATOM 692 C C . LEU A 1 87 ? -6.368 -11.804 -7.444 1.00 98.06 87 LEU A C 1
ATOM 694 O O . LEU A 1 87 ? -6.492 -12.870 -8.041 1.00 98.06 87 LEU A O 1
ATOM 698 N N . ASP A 1 88 ? -5.777 -11.714 -6.253 1.00 96.81 88 ASP A N 1
ATOM 699 C CA . ASP A 1 88 ? -5.263 -12.851 -5.495 1.00 96.81 88 ASP A CA 1
ATOM 700 C C . ASP A 1 88 ? -5.723 -12.778 -4.025 1.00 96.81 88 ASP A C 1
ATOM 702 O O . ASP A 1 88 ? -5.047 -12.199 -3.165 1.00 96.81 88 ASP A O 1
ATOM 706 N N . PRO A 1 89 ? -6.859 -13.420 -3.692 1.00 94.56 89 PRO A N 1
ATOM 707 C CA . PRO A 1 89 ? -7.371 -13.469 -2.325 1.00 94.56 89 PRO A CA 1
ATOM 708 C C . PRO A 1 89 ? -6.444 -14.169 -1.326 1.00 94.56 89 PRO A C 1
ATOM 710 O O . PRO A 1 89 ? -6.652 -14.028 -0.119 1.00 94.56 89 PRO A O 1
ATOM 713 N N . ARG A 1 90 ? -5.441 -14.926 -1.793 1.00 93.31 90 ARG A N 1
ATOM 714 C CA . ARG A 1 90 ? -4.458 -15.626 -0.953 1.00 93.31 90 ARG A CA 1
ATOM 715 C C . ARG A 1 90 ? -3.165 -14.832 -0.781 1.00 93.31 90 ARG A C 1
ATOM 717 O O . ARG A 1 90 ? -2.262 -15.310 -0.092 1.00 93.31 90 ARG A O 1
ATOM 724 N N . ARG A 1 91 ? -3.073 -13.619 -1.339 1.00 95.00 91 ARG A N 1
ATOM 725 C CA . ARG A 1 91 ? -1.892 -12.764 -1.216 1.00 95.00 91 ARG A CA 1
ATOM 726 C C . ARG A 1 91 ? -1.714 -12.257 0.215 1.00 95.00 91 ARG A C 1
ATOM 728 O O . ARG A 1 91 ? -2.213 -11.195 0.588 1.00 95.00 91 ARG A O 1
ATOM 735 N N . PHE A 1 92 ? -0.973 -13.024 1.013 1.00 94.75 92 PHE A N 1
ATOM 736 C CA . PHE A 1 92 ? -0.676 -12.739 2.420 1.00 94.75 92 PHE A CA 1
ATOM 737 C C . PHE A 1 92 ? -0.175 -11.306 2.635 1.00 94.75 92 PHE A C 1
ATOM 739 O O . PHE A 1 92 ? -0.733 -10.579 3.457 1.00 94.75 92 PHE A O 1
ATOM 746 N N . ASP A 1 93 ? 0.831 -10.886 1.861 1.00 94.62 93 ASP A N 1
ATOM 747 C CA . ASP A 1 93 ? 1.481 -9.579 2.023 1.00 94.62 93 ASP A CA 1
ATOM 748 C C . ASP A 1 93 ? 0.490 -8.424 1.856 1.00 94.62 93 ASP A C 1
ATOM 750 O O . ASP A 1 93 ? 0.539 -7.444 2.599 1.00 94.62 93 ASP A O 1
ATOM 754 N N . ALA A 1 94 ? -0.448 -8.552 0.910 1.00 97.50 94 ALA A N 1
ATOM 755 C CA . ALA A 1 94 ? -1.462 -7.538 0.649 1.00 97.50 94 ALA A CA 1
ATOM 756 C C . ALA A 1 94 ? -2.388 -7.369 1.861 1.00 97.50 94 ALA A C 1
ATOM 758 O O . ALA A 1 94 ? -2.582 -6.253 2.344 1.00 97.50 94 ALA A O 1
ATOM 759 N N . TRP A 1 95 ? -2.912 -8.474 2.402 1.00 97.81 95 TRP A N 1
ATOM 760 C CA . TRP A 1 95 ? -3.770 -8.442 3.590 1.00 97.81 95 TRP A CA 1
ATOM 761 C C . TRP A 1 95 ? -3.029 -7.948 4.833 1.00 97.81 95 TRP A C 1
ATOM 763 O O . TRP A 1 95 ? -3.576 -7.148 5.597 1.00 97.81 95 TRP A O 1
ATOM 773 N N . HIS A 1 96 ? -1.787 -8.396 5.028 1.00 96.44 96 HIS A N 1
ATOM 774 C CA . HIS A 1 96 ? -0.956 -7.996 6.159 1.00 96.44 96 HIS A CA 1
ATOM 775 C C . HIS A 1 96 ? -0.698 -6.486 6.145 1.00 96.44 96 HIS A C 1
ATOM 777 O O . HIS A 1 96 ? -0.966 -5.794 7.133 1.00 96.44 96 HIS A O 1
ATOM 783 N N . ASN A 1 97 ? -0.231 -5.961 5.012 1.00 97.81 97 ASN A N 1
ATOM 784 C CA . ASN A 1 97 ? 0.117 -4.551 4.886 1.00 97.81 97 ASN A CA 1
ATOM 785 C C . ASN A 1 97 ? -1.118 -3.644 4.883 1.00 97.81 97 ASN A C 1
ATOM 787 O O . ASN A 1 97 ? -1.074 -2.561 5.468 1.00 97.81 97 ASN A O 1
ATOM 791 N N . TRP A 1 98 ? -2.250 -4.098 4.339 1.00 98.44 98 TRP A N 1
ATOM 792 C CA . TRP A 1 98 ? -3.514 -3.371 4.457 1.00 98.44 98 TRP A CA 1
ATOM 793 C C . TRP A 1 98 ? -3.988 -3.279 5.913 1.00 98.44 98 TRP A C 1
ATOM 795 O O . TRP A 1 98 ? -4.352 -2.202 6.385 1.00 98.44 98 TRP A O 1
ATOM 805 N N . GLY A 1 99 ? -3.920 -4.377 6.671 1.00 97.81 99 GLY A N 1
ATOM 806 C CA . GLY A 1 99 ? -4.217 -4.358 8.104 1.00 97.81 99 GLY A CA 1
ATOM 807 C C . GLY A 1 99 ? -3.299 -3.401 8.876 1.00 97.81 99 GLY A C 1
ATOM 808 O O . GLY A 1 99 ? -3.769 -2.607 9.692 1.00 97.81 99 GLY A O 1
ATOM 809 N N . ALA A 1 100 ? -1.993 -3.417 8.587 1.00 96.75 100 ALA A N 1
ATOM 810 C CA . ALA A 1 100 ? -1.032 -2.499 9.201 1.00 96.75 100 ALA A CA 1
ATOM 811 C C . ALA A 1 100 ? -1.355 -1.026 8.889 1.00 96.75 100 ALA A C 1
ATOM 813 O O . ALA A 1 100 ? -1.398 -0.193 9.799 1.00 96.75 100 ALA A O 1
ATOM 814 N N . LEU A 1 101 ? -1.671 -0.718 7.629 1.00 97.62 101 LEU A N 1
ATOM 815 C CA . LEU A 1 101 ? -2.115 0.601 7.184 1.00 97.62 101 LEU A CA 1
ATOM 816 C C . LEU A 1 101 ? -3.359 1.079 7.954 1.00 97.62 101 LEU A C 1
ATOM 818 O O . LEU A 1 101 ? -3.377 2.199 8.470 1.00 97.62 101 LEU A O 1
ATOM 822 N N . LEU A 1 102 ? -4.375 0.226 8.099 1.00 97.94 102 LEU A N 1
ATOM 823 C CA . LEU A 1 102 ? -5.598 0.551 8.841 1.00 97.94 102 LEU A CA 1
ATOM 824 C C . LEU A 1 102 ? -5.312 0.828 10.323 1.00 97.94 102 LEU A C 1
ATOM 826 O O . LEU A 1 102 ? -5.825 1.805 10.873 1.00 97.94 102 LEU A O 1
ATOM 830 N N . LYS A 1 103 ? -4.423 0.054 10.962 1.00 96.44 103 LYS A N 1
ATOM 831 C CA . LYS A 1 103 ? -3.967 0.340 12.336 1.00 96.44 103 LYS A CA 1
ATOM 832 C C . LYS A 1 103 ? -3.274 1.694 12.441 1.00 96.44 103 LYS A C 1
ATOM 834 O O . LYS A 1 103 ? -3.490 2.417 13.414 1.00 96.44 103 LYS A O 1
ATOM 839 N N . HIS A 1 104 ? -2.455 2.053 11.457 1.00 94.56 104 HIS A N 1
ATOM 840 C CA . HIS A 1 104 ? -1.807 3.359 11.429 1.00 94.56 104 HIS A CA 1
ATOM 841 C C . HIS A 1 104 ? -2.814 4.499 11.271 1.00 94.56 104 HIS A C 1
ATOM 843 O O . HIS A 1 104 ? -2.732 5.483 12.007 1.00 94.56 104 HIS A O 1
ATOM 849 N N . ARG A 1 105 ? -3.809 4.359 10.387 1.00 95.62 105 ARG A N 1
ATOM 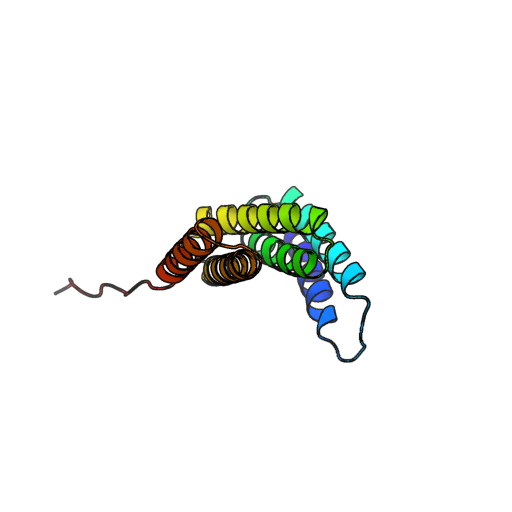850 C CA . ARG A 1 105 ? -4.911 5.328 10.283 1.00 95.62 105 ARG A CA 1
ATOM 851 C C . ARG A 1 105 ? -5.696 5.431 11.588 1.00 95.62 105 ARG A C 1
ATOM 853 O O . ARG A 1 105 ? -6.026 6.535 12.007 1.00 95.62 105 ARG A O 1
ATOM 860 N N . ALA A 1 106 ? -5.952 4.305 12.253 1.00 96.25 106 ALA A N 1
ATOM 861 C CA . ALA A 1 106 ? -6.653 4.276 13.532 1.00 96.25 106 ALA A CA 1
ATOM 862 C C . ALA A 1 106 ? -5.890 5.031 14.630 1.00 96.25 106 ALA A C 1
ATOM 864 O O . ALA A 1 106 ? -6.510 5.715 15.439 1.00 96.25 106 ALA A O 1
ATOM 865 N N . ALA A 1 107 ? -4.556 4.950 14.644 1.00 94.81 107 ALA A N 1
ATOM 866 C CA . ALA A 1 107 ? -3.714 5.690 15.587 1.00 94.81 107 ALA A CA 1
ATOM 867 C C . ALA A 1 107 ? -3.772 7.216 15.390 1.00 94.81 107 ALA A C 1
ATOM 869 O O . ALA A 1 107 ? -3.485 7.964 16.320 1.00 94.81 107 ALA A O 1
ATOM 870 N N . LEU A 1 108 ? -4.148 7.674 14.193 1.00 92.44 108 LEU A N 1
ATOM 871 C CA . LEU A 1 108 ? -4.328 9.090 13.857 1.00 92.44 108 LEU A CA 1
ATOM 872 C C . LEU A 1 108 ? -5.784 9.562 14.001 1.00 92.44 108 LEU A C 1
ATOM 874 O O . LEU A 1 108 ? -6.053 10.753 13.861 1.00 92.44 108 LEU A O 1
ATOM 878 N N . ALA A 1 109 ? -6.716 8.641 14.246 1.00 93.62 109 ALA A N 1
ATOM 879 C CA . ALA A 1 109 ? -8.139 8.911 14.390 1.00 93.62 109 ALA A CA 1
ATOM 880 C C . ALA A 1 109 ? -8.573 8.855 15.863 1.00 93.62 109 ALA A C 1
ATOM 882 O O . ALA A 1 109 ? -7.856 8.374 16.741 1.00 93.62 109 ALA A O 1
ATOM 883 N N . SER A 1 110 ? -9.793 9.311 16.135 1.00 94.25 110 SER A N 1
ATOM 884 C CA . SER A 1 110 ? -10.401 9.268 17.464 1.00 94.25 110 SER A CA 1
ATOM 885 C C . SER A 1 110 ? -11.852 8.783 17.409 1.00 94.25 110 SER A C 1
ATOM 887 O O . SER A 1 110 ? -12.483 8.744 16.347 1.00 94.25 110 SER A O 1
ATOM 889 N N . GLY A 1 111 ? -12.363 8.356 18.569 1.00 96.19 111 GLY A N 1
ATOM 890 C CA . GLY A 1 111 ? -13.753 7.938 18.749 1.00 96.19 111 GLY A CA 1
ATOM 891 C C . GLY A 1 111 ? -14.206 6.844 17.766 1.00 96.19 111 GLY A C 1
ATOM 892 O O . GLY A 1 111 ? -13.419 5.948 17.438 1.00 96.19 111 GLY A O 1
ATOM 893 N N . PRO A 1 112 ? -15.437 6.937 17.228 1.00 97.12 112 PRO A N 1
ATOM 894 C CA . PRO A 1 112 ? -16.013 5.905 16.361 1.00 97.12 112 PRO A CA 1
ATOM 895 C C . PRO A 1 112 ? -15.237 5.641 15.065 1.00 97.12 112 PRO A C 1
ATOM 897 O O . PRO A 1 112 ? -15.402 4.601 14.430 1.00 97.12 112 PRO A O 1
ATOM 900 N N . GLN A 1 113 ? -14.418 6.589 14.601 1.00 95.31 113 GLN A N 1
ATOM 901 C CA . GLN A 1 113 ? -13.586 6.360 13.420 1.00 95.31 113 GLN A CA 1
ATOM 902 C C . GLN A 1 113 ? -12.416 5.424 13.738 1.00 95.31 113 GLN A C 1
ATOM 904 O O . GLN A 1 113 ? -12.121 4.531 12.947 1.00 95.31 113 GLN A O 1
ATOM 909 N N . ARG A 1 114 ? -11.770 5.602 14.897 1.00 97.38 114 ARG A N 1
ATOM 910 C CA . ARG A 1 114 ? -10.676 4.732 15.344 1.00 97.38 114 ARG A CA 1
ATOM 911 C C . ARG A 1 114 ? -11.149 3.292 15.512 1.00 97.38 114 ARG A C 1
ATOM 913 O O . ARG A 1 114 ? -10.474 2.383 15.045 1.00 97.38 114 ARG A O 1
ATOM 920 N N . GLU A 1 115 ? -12.298 3.094 16.148 1.00 97.69 115 GLU A N 1
ATOM 921 C CA . GLU A 1 115 ? -12.869 1.763 16.393 1.00 97.69 115 GLU A CA 1
ATOM 922 C C . GLU A 1 115 ? -13.184 1.027 15.090 1.00 97.69 115 GLU A C 1
ATOM 924 O O . GLU A 1 115 ?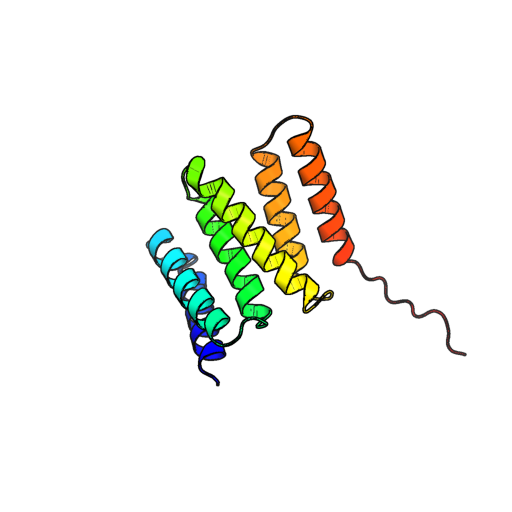 -12.756 -0.113 14.921 1.00 97.69 115 GLU A O 1
ATOM 929 N N . ARG A 1 116 ? -13.828 1.707 14.131 1.00 97.94 116 ARG A N 1
ATOM 930 C CA . ARG A 1 116 ? -14.101 1.142 12.801 1.00 97.94 116 ARG A CA 1
ATOM 931 C C . ARG A 1 116 ? -12.826 0.701 12.085 1.00 97.94 116 ARG A C 1
ATOM 933 O O . ARG A 1 116 ? -12.741 -0.434 11.637 1.00 97.94 116 ARG A O 1
ATOM 940 N N . LEU A 1 117 ? -11.799 1.552 12.060 1.00 97.69 117 LEU A N 1
ATOM 941 C CA . LEU A 1 117 ? -10.519 1.222 11.421 1.00 97.69 117 LEU A CA 1
ATOM 942 C C . LEU A 1 117 ? -9.806 0.039 12.097 1.00 97.69 117 LEU A C 1
ATOM 944 O O . LEU A 1 117 ? -9.176 -0.772 11.419 1.00 97.69 117 LEU A O 1
ATOM 948 N N . LEU A 1 118 ? -9.896 -0.075 13.427 1.00 98.00 118 LEU A N 1
ATOM 949 C CA . LEU A 1 118 ? -9.351 -1.225 14.153 1.00 98.00 118 LEU A CA 1
ATOM 950 C C . LEU A 1 118 ? -10.113 -2.509 13.820 1.00 98.00 118 LEU A C 1
ATOM 952 O O . LEU A 1 118 ? -9.475 -3.528 13.562 1.00 98.00 118 LEU A O 1
ATOM 956 N N . GLN A 1 119 ? -11.445 -2.454 13.778 1.00 98.06 119 GLN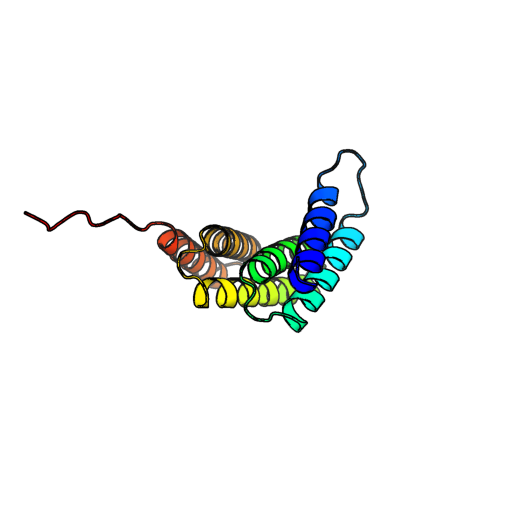 A N 1
ATOM 957 C CA . GLN A 1 119 ? -12.272 -3.590 13.383 1.00 98.06 119 GLN A CA 1
ATOM 958 C C . GLN A 1 119 ? -11.935 -4.048 11.958 1.00 98.06 119 GLN A C 1
ATOM 960 O O . GLN A 1 119 ? -11.628 -5.220 11.750 1.00 98.06 119 GLN A O 1
ATOM 965 N N . GLU A 1 120 ? -11.892 -3.122 10.998 1.00 97.25 120 GLU A N 1
ATOM 966 C CA . GLU A 1 120 ? -11.523 -3.426 9.614 1.00 97.25 120 GLU A CA 1
ATOM 967 C C . GLU A 1 120 ? -10.117 -4.043 9.520 1.00 97.25 120 GLU A C 1
ATOM 969 O O . GLU A 1 120 ? -9.912 -4.994 8.767 1.00 97.25 120 GLU A O 1
ATOM 974 N N . SER A 1 121 ? -9.146 -3.557 10.306 1.00 97.00 121 SER A N 1
ATOM 975 C CA . SER A 1 121 ? -7.803 -4.154 10.390 1.00 97.00 121 SER A CA 1
ATOM 976 C C . SER A 1 121 ? -7.853 -5.624 10.816 1.00 97.00 121 SER A C 1
ATOM 978 O O . SER A 1 121 ? -7.176 -6.464 10.217 1.00 97.00 121 SER A O 1
ATOM 980 N N . GLU A 1 122 ? -8.627 -5.949 11.854 1.00 95.62 122 GLU A N 1
ATOM 981 C CA . GLU A 1 122 ? -8.764 -7.334 12.317 1.00 95.62 122 GLU A CA 1
ATOM 982 C C . GLU A 1 122 ? -9.458 -8.213 11.272 1.00 95.62 122 GLU A C 1
ATOM 984 O O . GLU A 1 122 ? -9.039 -9.350 11.053 1.00 95.62 122 GLU A O 1
ATOM 989 N N . GLU A 1 123 ? -10.431 -7.674 10.536 1.00 95.50 123 GLU A N 1
ATOM 990 C CA . GLU A 1 123 ? -11.032 -8.368 9.396 1.00 95.50 123 GLU A CA 1
ATOM 991 C C . GLU A 1 123 ? -9.998 -8.669 8.300 1.00 95.50 123 GLU A C 1
ATOM 993 O O . GLU A 1 123 ? -9.988 -9.785 7.775 1.00 95.50 123 GLU A O 1
ATOM 998 N N . LYS A 1 124 ? -9.089 -7.732 7.974 1.00 94.69 124 LYS A N 1
ATOM 999 C CA . LYS A 1 124 ? -8.003 -7.986 7.001 1.00 94.69 124 LYS A CA 1
ATOM 1000 C C . LYS A 1 124 ? -7.064 -9.085 7.490 1.00 94.69 124 LYS A C 1
ATOM 1002 O O . LYS A 1 124 ? -6.741 -9.993 6.730 1.00 94.69 124 LYS A O 1
ATOM 1007 N N . LYS A 1 125 ? -6.672 -9.063 8.766 1.00 90.19 125 LYS A N 1
ATOM 1008 C CA . LYS A 1 125 ? -5.844 -10.129 9.352 1.00 90.19 125 LYS A CA 1
ATOM 1009 C C . LYS A 1 125 ? -6.551 -11.477 9.372 1.00 90.19 125 LYS A C 1
ATOM 1011 O O . LYS A 1 125 ? -5.905 -12.499 9.174 1.00 90.19 125 LYS A O 1
ATOM 1016 N N . ALA A 1 126 ? -7.864 -11.515 9.578 1.00 91.00 126 ALA A N 1
ATOM 1017 C CA . ALA A 1 126 ? -8.609 -12.767 9.537 1.00 91.00 126 ALA A CA 1
ATOM 1018 C C . ALA A 1 126 ? -8.533 -13.439 8.152 1.00 91.00 126 ALA A C 1
ATOM 1020 O O . ALA A 1 126 ? -8.538 -14.665 8.081 1.00 91.00 126 ALA A O 1
ATOM 1021 N N . LYS A 1 127 ? -8.376 -12.669 7.061 1.00 89.38 127 LYS A N 1
ATOM 1022 C CA . LYS A 1 127 ? -8.197 -13.208 5.696 1.00 89.38 127 LYS A CA 1
ATOM 1023 C C . LYS A 1 127 ? -6.889 -13.973 5.496 1.00 89.38 127 LYS A C 1
ATOM 1025 O O . LYS A 1 127 ? -6.826 -14.843 4.637 1.00 89.38 127 LYS A O 1
ATOM 1030 N N . ILE A 1 128 ? -5.873 -13.692 6.309 1.00 84.38 128 ILE A N 1
ATOM 1031 C CA . ILE A 1 128 ? -4.595 -14.415 6.309 1.00 84.38 128 ILE A CA 1
ATOM 1032 C C . ILE A 1 128 ? -4.758 -15.831 6.880 1.00 84.38 128 ILE A C 1
ATOM 1034 O O . ILE A 1 128 ? -4.052 -16.762 6.492 1.00 84.38 128 ILE A O 1
ATOM 1038 N N . ARG A 1 129 ? -5.689 -16.009 7.820 1.00 71.31 129 ARG A N 1
ATOM 1039 C CA . ARG A 1 129 ? -5.902 -17.273 8.517 1.00 71.31 129 ARG A CA 1
ATOM 1040 C C . ARG A 1 129 ? -6.856 -18.157 7.711 1.00 71.31 129 ARG A C 1
ATOM 1042 O O . ARG A 1 129 ? -8.056 -18.176 7.965 1.00 71.31 129 ARG A O 1
ATOM 1049 N N . ILE A 1 130 ? -6.312 -18.947 6.788 1.00 60.31 130 ILE A N 1
ATOM 1050 C CA . ILE A 1 130 ? -7.005 -20.130 6.263 1.00 60.31 130 ILE A CA 1
ATOM 1051 C C . ILE A 1 130 ? -6.602 -21.333 7.133 1.00 60.31 130 ILE A C 1
ATOM 1053 O O . ILE A 1 130 ? -5.455 -21.769 7.050 1.00 60.31 130 ILE A O 1
ATOM 1057 N N . PRO A 1 131 ? -7.487 -21.906 7.971 1.00 50.03 131 PRO A N 1
ATOM 1058 C CA . PRO A 1 131 ? -7.304 -23.286 8.397 1.00 50.03 131 PRO A CA 1
ATOM 1059 C C . PRO A 1 131 ? -7.551 -24.185 7.180 1.00 50.03 131 PRO A C 1
ATOM 1061 O O . PRO A 1 131 ? -8.634 -24.144 6.600 1.00 50.03 131 PRO A O 1
ATOM 1064 N N . SER A 1 132 ? -6.563 -24.984 6.773 1.00 40.00 132 SER A N 1
ATOM 1065 C CA . SER A 1 132 ? -6.797 -26.080 5.826 1.00 40.00 132 SER A CA 1
ATOM 1066 C C . SER A 1 132 ? -7.877 -27.009 6.391 1.00 40.00 132 SER A C 1
ATOM 1068 O O . SER A 1 132 ? -7.657 -27.581 7.460 1.00 40.00 132 SER A O 1
ATOM 1070 N N . PRO A 1 133 ? -9.011 -27.237 5.706 1.00 48.06 133 PRO A N 1
ATOM 1071 C CA . PRO A 1 133 ? -9.826 -28.403 5.977 1.00 48.06 133 PRO A CA 1
ATOM 1072 C C . PRO A 1 133 ? -9.154 -29.590 5.278 1.00 48.06 133 PRO A C 1
ATOM 1074 O O . PRO A 1 133 ? -9.343 -29.807 4.086 1.00 48.06 133 PRO A O 1
ATOM 1077 N N . GLN A 1 134 ? -8.367 -30.374 6.012 1.00 45.75 134 GLN A N 1
ATOM 1078 C CA . GLN A 1 134 ? -8.368 -31.815 5.765 1.00 45.75 134 GLN A CA 1
ATOM 1079 C C . GLN A 1 134 ? -9.393 -32.421 6.718 1.00 45.75 134 GLN A C 1
ATOM 1081 O O . GLN A 1 134 ? -9.075 -32.885 7.806 1.00 45.75 134 GLN A O 1
ATOM 1086 N N . ALA A 1 135 ? -10.653 -32.350 6.306 1.00 51.56 135 ALA A N 1
ATOM 1087 C CA . ALA A 1 135 ? -11.701 -33.215 6.808 1.00 51.56 135 ALA A CA 1
ATOM 1088 C C . ALA A 1 135 ? -12.462 -33.711 5.580 1.00 51.56 135 ALA A C 1
ATOM 1090 O O . ALA A 1 135 ? -13.154 -32.938 4.921 1.00 51.56 135 ALA A O 1
ATOM 1091 N N . GLY A 1 136 ? -12.273 -34.992 5.267 1.00 57.47 136 GLY A N 1
ATOM 1092 C CA . GLY A 1 136 ? -13.068 -35.715 4.282 1.00 57.47 136 GLY A CA 1
ATOM 1093 C C . GLY A 1 136 ? -12.279 -36.254 3.097 1.00 57.47 136 GLY A C 1
ATOM 1094 O O . GLY A 1 136 ? -12.444 -35.745 1.999 1.00 57.47 136 GLY A O 1
ATOM 1095 N N . MET A 1 137 ? -11.495 -37.315 3.305 1.00 47.66 137 MET A N 1
ATOM 1096 C CA . MET A 1 137 ? -11.399 -38.429 2.354 1.00 47.66 137 MET A CA 1
ATOM 1097 C C . MET A 1 137 ? -11.015 -39.703 3.117 1.00 47.66 137 MET A C 1
ATOM 1099 O O . MET A 1 137 ? -9.918 -39.761 3.665 1.00 47.66 137 MET A O 1
ATOM 1103 N N . GLY A 1 138 ? -11.913 -40.695 3.084 1.00 45.16 138 GLY A N 1
ATOM 1104 C CA . GLY A 1 138 ? -11.628 -42.115 3.334 1.00 45.16 138 GLY A CA 1
ATOM 1105 C C . GLY A 1 138 ? -11.786 -42.583 4.764 1.00 45.16 138 GLY A C 1
ATOM 1106 O O . GLY A 1 138 ? -10.757 -42.602 5.466 1.00 45.16 138 GLY A O 1
#

Radius of gyration: 16.65 Å; chains: 1; bounding box: 40×59×38 Å

Foldseek 3Di:
DDQLVVLQVVLVVLQVVCPDPPVDPNLVSLVSSLVSLVVSCVVPVLPLSSLLVNLVSLLVNLVVDDPVVNVVSLVSSLVSLVSSCVSPVQPLSSLQSNLVSLQVVLVVDDDPSNVVSNVVSVVSVVSNDDDDPPDDDD

Sequence (138 aa):
MSEHERLRAEAIATYERMWTDEKPDRDRLLREAETKLAEALALSPNDVESLVHGGIVLTYRAHRAAVQERNALFRAAEEKYAQATALDPRRFDAWHNWGALLKHRAALASGPQRERLLQESEEKKAKIRIPSPQAGMG